Protein AF-A0A2V4MXF0-F1 (afdb_monomer)

Structure (mmCIF, N/CA/C/O backbone):
data_AF-A0A2V4MXF0-F1
#
_entry.id   AF-A0A2V4MXF0-F1
#
loop_
_atom_site.group_PDB
_atom_site.id
_atom_site.type_symbol
_atom_site.label_atom_id
_atom_site.label_alt_id
_atom_site.label_comp_id
_atom_site.label_asym_id
_atom_site.label_entity_id
_atom_site.label_seq_id
_atom_site.pdbx_PDB_ins_code
_atom_site.Cartn_x
_atom_site.Cartn_y
_atom_site.Cartn_z
_atom_site.occupancy
_atom_site.B_iso_or_equiv
_atom_site.auth_seq_id
_atom_site.auth_comp_id
_atom_site.auth_asym_id
_atom_site.auth_atom_id
_atom_site.pdbx_PDB_model_num
ATOM 1 N N . MET A 1 1 ? -7.467 -9.564 -25.915 1.00 43.72 1 MET A N 1
ATOM 2 C CA . MET A 1 1 ? -6.289 -8.895 -26.503 1.00 43.72 1 MET A CA 1
ATOM 3 C C . MET A 1 1 ? -5.799 -9.750 -27.649 1.00 43.72 1 MET A C 1
ATOM 5 O O . MET A 1 1 ? -5.489 -10.910 -27.424 1.00 43.72 1 MET A O 1
ATOM 9 N N . THR A 1 2 ? -5.790 -9.218 -28.864 1.00 51.91 2 THR A N 1
ATOM 10 C CA . THR A 1 2 ? -5.068 -9.824 -29.987 1.00 51.91 2 THR A CA 1
ATOM 11 C C . THR A 1 2 ? -3.608 -9.403 -29.877 1.00 51.91 2 THR A C 1
ATOM 13 O O . THR A 1 2 ? -3.322 -8.208 -29.882 1.00 51.91 2 THR A O 1
ATOM 16 N N . VAL A 1 3 ? -2.704 -10.367 -29.711 1.00 63.72 3 VAL A N 1
ATOM 17 C CA . VAL A 1 3 ? -1.260 -10.118 -29.769 1.00 63.72 3 VAL A CA 1
ATOM 18 C C . VAL A 1 3 ? -0.881 -10.053 -31.243 1.00 63.72 3 VAL A C 1
ATOM 20 O O . VAL A 1 3 ? -1.087 -11.022 -31.971 1.00 63.72 3 VAL A O 1
ATOM 23 N N . THR A 1 4 ? -0.383 -8.904 -31.692 1.00 78.50 4 THR A N 1
ATOM 24 C CA . THR A 1 4 ? 0.167 -8.754 -33.042 1.00 78.50 4 THR A CA 1
ATOM 25 C C . THR A 1 4 ? 1.666 -9.005 -32.963 1.00 78.50 4 THR A C 1
ATOM 27 O O . THR A 1 4 ? 2.383 -8.224 -32.344 1.00 78.50 4 THR A O 1
ATOM 30 N N . GLU A 1 5 ? 2.137 -10.090 -33.573 1.00 72.19 5 GLU A N 1
ATOM 31 C CA . GLU A 1 5 ? 3.570 -10.326 -33.755 1.00 72.19 5 GLU A CA 1
ATOM 32 C C . GLU A 1 5 ? 4.075 -9.548 -34.971 1.00 72.19 5 GLU A C 1
ATOM 34 O O . GLU A 1 5 ? 3.528 -9.658 -36.071 1.00 72.19 5 GLU A O 1
ATOM 39 N N . ILE A 1 6 ? 5.126 -8.755 -34.766 1.00 80.12 6 ILE A N 1
ATOM 40 C CA . ILE A 1 6 ? 5.831 -8.028 -35.820 1.00 80.12 6 ILE A CA 1
ATOM 41 C C . ILE A 1 6 ? 7.231 -8.633 -35.917 1.00 80.12 6 ILE A C 1
ATOM 43 O O . ILE A 1 6 ? 7.986 -8.640 -34.948 1.00 80.12 6 ILE A O 1
ATOM 47 N N . TRP A 1 7 ? 7.568 -9.165 -37.090 1.00 81.00 7 TRP A N 1
ATOM 48 C CA . TRP A 1 7 ? 8.873 -9.766 -37.355 1.00 81.00 7 TRP A CA 1
ATOM 49 C C . TRP A 1 7 ? 9.810 -8.715 -37.947 1.00 81.00 7 TRP A C 1
ATOM 51 O O . TRP A 1 7 ? 9.503 -8.114 -38.978 1.00 81.00 7 TRP A O 1
ATOM 61 N N . HIS A 1 8 ? 10.962 -8.507 -37.314 1.00 81.50 8 HIS A N 1
ATOM 62 C CA . HIS A 1 8 ? 11.993 -7.590 -37.790 1.00 81.50 8 HIS A CA 1
ATOM 63 C C . HIS A 1 8 ? 13.185 -8.364 -38.358 1.00 81.50 8 HIS A C 1
ATOM 65 O O . HIS A 1 8 ? 13.561 -9.412 -37.844 1.00 81.50 8 HIS A O 1
ATOM 71 N N . THR A 1 9 ? 13.805 -7.835 -39.411 1.00 83.06 9 THR A N 1
ATOM 72 C CA . THR A 1 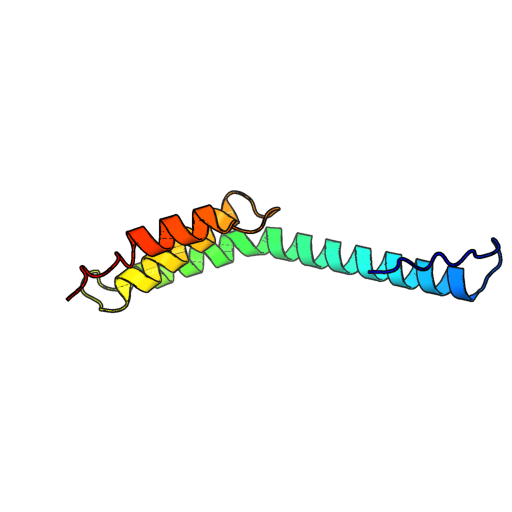9 ? 15.117 -8.304 -39.880 1.00 83.06 9 THR A CA 1
ATOM 73 C C . THR A 1 9 ? 16.223 -7.770 -38.965 1.00 83.06 9 THR A C 1
ATOM 75 O O . THR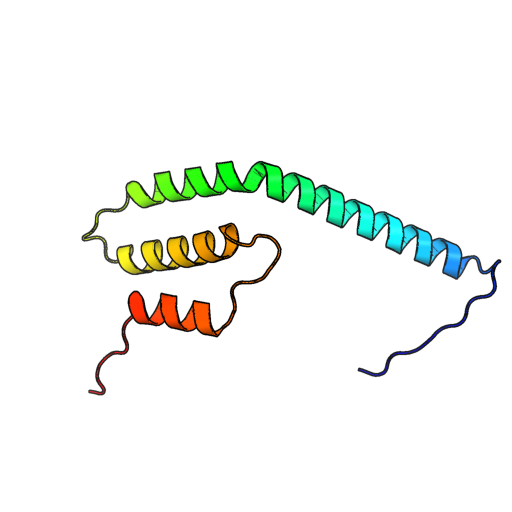 A 1 9 ? 16.077 -6.674 -38.424 1.00 83.06 9 THR A O 1
ATOM 78 N N . ASP A 1 10 ? 17.361 -8.466 -38.858 1.00 77.12 10 ASP A N 1
ATOM 79 C CA . ASP A 1 10 ? 18.473 -8.101 -37.950 1.00 77.12 10 ASP A CA 1
ATOM 80 C C . ASP A 1 10 ? 18.995 -6.661 -38.116 1.00 77.12 10 ASP A C 1
ATOM 82 O O . ASP A 1 10 ? 19.527 -6.069 -37.180 1.00 77.12 10 ASP A O 1
ATOM 86 N N . THR A 1 11 ? 18.829 -6.072 -39.301 1.00 83.94 11 THR A N 1
ATOM 87 C CA . THR A 1 11 ? 19.264 -4.706 -39.633 1.00 83.94 11 THR A CA 1
ATOM 88 C C . THR A 1 11 ? 18.139 -3.670 -39.601 1.00 83.94 11 THR A C 1
ATOM 90 O O . THR A 1 11 ? 18.347 -2.536 -40.027 1.00 83.94 11 THR A O 1
ATOM 93 N N . CYS A 1 12 ? 16.938 -4.029 -39.130 1.00 88.00 12 CYS A N 1
ATOM 94 C CA . CYS A 1 12 ? 15.797 -3.119 -39.084 1.00 88.00 12 CYS A CA 1
ATOM 95 C C . CYS A 1 12 ? 16.094 -1.938 -38.133 1.00 88.00 12 CYS A C 1
ATOM 97 O O . CYS A 1 12 ? 16.247 -2.145 -36.922 1.00 88.00 12 CYS A O 1
ATOM 99 N N . PRO A 1 13 ? 16.140 -0.687 -38.634 1.00 89.56 13 PRO A N 1
ATOM 100 C CA . PRO A 1 13 ? 16.415 0.471 -37.785 1.00 89.56 13 PRO A CA 1
ATOM 101 C C . PRO A 1 13 ? 15.328 0.682 -36.728 1.00 89.56 13 PRO A C 1
ATOM 103 O O . PRO A 1 13 ? 15.637 0.999 -35.583 1.00 89.56 13 PRO A O 1
ATOM 106 N N . THR A 1 14 ? 14.064 0.438 -37.088 1.00 89.12 14 THR A N 1
ATOM 107 C CA . THR A 1 14 ? 12.922 0.545 -36.172 1.00 89.12 14 THR A CA 1
ATOM 108 C C . THR A 1 14 ? 13.049 -0.424 -35.001 1.00 89.12 14 THR A C 1
ATOM 110 O O . THR A 1 14 ? 12.943 0.007 -33.859 1.00 89.12 14 THR A O 1
ATOM 113 N N . TYR A 1 15 ? 13.390 -1.690 -35.259 1.00 87.75 15 TYR A N 1
ATOM 114 C CA . TYR A 1 15 ? 13.619 -2.680 -34.199 1.00 87.75 15 TYR A CA 1
ATOM 115 C C . TYR A 1 15 ? 14.751 -2.277 -33.258 1.00 87.75 15 TYR A C 1
ATOM 117 O O . TYR A 1 15 ? 14.663 -2.432 -32.043 1.00 87.75 15 TYR A O 1
ATOM 125 N N . THR A 1 16 ? 15.827 -1.729 -33.825 1.00 89.38 16 THR A N 1
ATOM 126 C CA . THR A 1 16 ? 16.966 -1.257 -33.035 1.00 89.38 16 THR A CA 1
ATOM 127 C C . THR A 1 16 ? 16.539 -0.132 -32.092 1.00 89.38 16 THR A C 1
ATOM 129 O O . THR A 1 16 ? 16.902 -0.154 -30.919 1.00 89.38 16 THR A O 1
ATOM 132 N N . ILE A 1 17 ? 15.733 0.818 -32.578 1.00 90.94 17 ILE A N 1
ATOM 133 C CA . ILE A 1 17 ? 15.176 1.907 -31.763 1.00 90.94 17 ILE A CA 1
ATOM 134 C C . ILE A 1 17 ? 14.24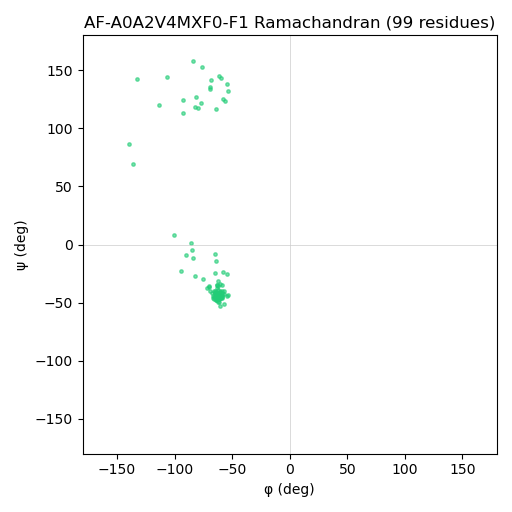0 1.355 -30.682 1.00 90.94 17 ILE A C 1
ATOM 136 O O . ILE A 1 17 ? 14.379 1.718 -29.518 1.00 90.94 17 ILE A O 1
ATOM 140 N N . GLU A 1 18 ? 13.318 0.462 -31.038 1.00 89.75 18 GLU A N 1
ATOM 141 C CA . GLU A 1 18 ? 12.372 -0.145 -30.095 1.00 89.75 18 GLU A CA 1
ATOM 142 C C . GLU A 1 18 ? 13.088 -0.904 -28.976 1.00 89.75 18 GLU A C 1
ATOM 144 O O . GLU A 1 18 ? 12.762 -0.717 -27.803 1.00 89.75 18 GLU A O 1
ATOM 149 N N . ARG A 1 19 ? 14.118 -1.690 -29.311 1.00 88.31 19 ARG A N 1
ATOM 150 C CA . ARG A 1 19 ? 14.940 -2.392 -28.323 1.00 88.31 19 ARG A CA 1
ATOM 151 C C . ARG A 1 19 ? 15.651 -1.419 -27.382 1.00 88.31 19 ARG A C 1
ATOM 153 O O . ARG A 1 19 ? 15.599 -1.618 -26.174 1.00 88.31 19 ARG A O 1
ATOM 160 N N . ILE A 1 20 ? 16.254 -0.350 -27.909 1.00 92.50 20 ILE A N 1
ATOM 161 C CA . ILE A 1 20 ? 16.904 0.685 -27.085 1.00 92.50 20 ILE A CA 1
ATOM 162 C C . ILE A 1 20 ? 15.897 1.317 -26.116 1.00 92.50 20 ILE A C 1
ATOM 164 O O . ILE A 1 20 ? 16.202 1.498 -24.939 1.00 92.50 20 ILE A O 1
ATOM 168 N N . LEU A 1 21 ? 14.695 1.651 -26.592 1.00 94.38 21 LEU A N 1
ATOM 169 C CA . LEU A 1 21 ? 13.652 2.246 -25.755 1.00 94.38 21 LEU A CA 1
ATOM 170 C C . LEU A 1 21 ? 13.164 1.274 -24.675 1.00 94.38 21 LEU A C 1
ATOM 172 O O . LEU A 1 21 ? 12.960 1.692 -23.534 1.00 94.38 21 LEU A O 1
ATOM 176 N N . LEU A 1 22 ? 13.009 -0.008 -25.012 1.00 91.81 22 LEU A N 1
ATOM 177 C CA . LEU A 1 22 ? 12.644 -1.056 -24.063 1.00 91.81 22 LEU A CA 1
ATOM 178 C C . LEU A 1 22 ? 13.712 -1.220 -22.976 1.00 91.81 22 LEU A C 1
ATOM 180 O O . LEU A 1 22 ? 13.381 -1.203 -21.793 1.00 91.81 22 LEU A O 1
ATOM 184 N N . GLU A 1 23 ? 14.982 -1.339 -23.363 1.00 95.19 23 GLU A N 1
ATOM 185 C CA . GLU A 1 23 ? 16.114 -1.493 -22.442 1.00 95.19 23 GLU A CA 1
ATOM 186 C C . GLU A 1 23 ? 16.264 -0.270 -21.530 1.00 95.19 23 GLU A C 1
ATOM 188 O O . GLU A 1 23 ? 16.380 -0.413 -20.312 1.00 95.19 23 GLU A O 1
ATOM 193 N N . ALA A 1 24 ? 16.183 0.940 -22.090 1.00 95.69 24 ALA A N 1
ATOM 194 C CA . ALA A 1 24 ? 16.215 2.176 -21.313 1.00 95.69 24 ALA A CA 1
ATOM 195 C C . ALA A 1 24 ? 15.022 2.278 -20.347 1.00 95.69 24 ALA A C 1
ATOM 197 O O . ALA A 1 24 ? 15.173 2.722 -19.207 1.00 95.69 24 ALA A O 1
ATOM 198 N N . GLY A 1 25 ? 13.836 1.847 -20.785 1.00 92.81 25 GLY A N 1
ATOM 199 C CA . GLY A 1 25 ? 12.645 1.766 -19.946 1.00 92.81 25 GLY A CA 1
ATOM 200 C C . GLY A 1 25 ? 12.821 0.784 -18.787 1.00 92.81 25 GLY A C 1
ATOM 201 O O . GLY A 1 25 ? 12.552 1.142 -17.641 1.00 92.81 25 GLY A O 1
ATOM 202 N N . ALA A 1 26 ? 13.321 -0.420 -19.068 1.00 93.12 26 ALA A N 1
ATOM 203 C CA . ALA A 1 26 ? 13.585 -1.447 -18.066 1.00 93.12 26 ALA A CA 1
ATOM 204 C C . ALA A 1 26 ? 14.618 -0.978 -17.031 1.00 93.12 26 ALA A C 1
ATOM 206 O O . ALA A 1 26 ? 14.352 -1.057 -15.833 1.00 93.12 26 ALA A O 1
ATOM 207 N N . ALA A 1 27 ? 15.735 -0.395 -17.480 1.00 94.00 27 ALA A N 1
ATOM 208 C CA . ALA A 1 27 ? 16.764 0.155 -16.598 1.00 94.00 27 ALA A CA 1
ATOM 209 C C . ALA A 1 27 ? 16.207 1.254 -15.681 1.00 94.00 27 ALA A C 1
ATOM 211 O O . ALA A 1 27 ? 16.512 1.299 -14.491 1.00 94.00 27 ALA A O 1
ATOM 212 N N . LYS A 1 28 ? 15.333 2.117 -16.211 1.00 94.12 28 LYS A N 1
ATOM 213 C CA . LYS A 1 28 ? 14.669 3.155 -15.416 1.00 94.12 28 LYS A CA 1
ATOM 214 C C . LYS A 1 28 ? 13.734 2.563 -14.358 1.00 94.12 28 LYS A C 1
ATOM 216 O O . LYS A 1 28 ? 13.707 3.060 -13.234 1.00 94.12 28 LYS A O 1
ATOM 221 N N . VAL A 1 29 ? 12.961 1.530 -14.699 1.00 92.25 29 VAL A N 1
ATOM 222 C CA . VAL A 1 29 ? 12.081 0.838 -13.740 1.00 92.25 29 VAL A CA 1
ATOM 223 C C . VAL A 1 29 ? 12.903 0.164 -12.643 1.00 92.25 29 VAL A C 1
ATOM 225 O O . VAL A 1 29 ? 12.545 0.265 -11.472 1.00 92.25 29 VAL A O 1
ATOM 228 N N . GLU A 1 30 ? 14.022 -0.468 -12.994 1.00 92.06 30 GLU A N 1
ATOM 229 C CA . GLU A 1 30 ? 14.934 -1.088 -12.031 1.00 92.06 30 GLU A CA 1
ATOM 230 C C . GLU A 1 30 ? 15.561 -0.052 -11.091 1.00 92.06 30 GLU A C 1
ATOM 232 O O . GLU A 1 30 ? 15.508 -0.218 -9.873 1.00 92.06 30 GLU A O 1
ATOM 237 N N . GLU A 1 31 ? 16.073 1.057 -11.629 1.00 93.88 31 GLU A N 1
ATOM 238 C CA . GLU A 1 31 ? 16.631 2.160 -10.842 1.00 93.88 31 GLU A CA 1
ATOM 239 C C . GLU A 1 31 ? 15.594 2.742 -9.868 1.00 93.88 31 GLU A C 1
ATOM 241 O O . GLU A 1 31 ? 15.881 2.956 -8.687 1.00 93.88 31 GLU A O 1
ATOM 246 N N . GLN A 1 32 ? 14.371 2.989 -10.345 1.00 92.19 32 GLN A N 1
ATOM 247 C CA . GLN A 1 32 ? 13.272 3.473 -9.508 1.00 92.19 32 GLN A CA 1
ATOM 248 C C . GLN A 1 32 ? 12.890 2.454 -8.433 1.00 92.19 32 GLN A C 1
ATOM 250 O O . GLN A 1 32 ? 12.709 2.832 -7.275 1.00 92.19 32 GLN A O 1
ATOM 255 N N . GLY A 1 33 ? 12.804 1.174 -8.799 1.00 90.69 33 GLY A N 1
ATOM 256 C CA . GLY A 1 33 ? 12.512 0.083 -7.878 1.00 90.69 33 GLY A CA 1
ATOM 257 C C . GLY A 1 33 ? 13.578 -0.063 -6.793 1.00 90.69 33 GLY A C 1
ATOM 258 O O . GLY A 1 33 ? 13.231 -0.208 -5.624 1.00 90.69 33 GLY A O 1
ATOM 259 N N . GLY A 1 34 ? 14.860 0.039 -7.151 1.00 91.50 34 GLY A N 1
ATOM 260 C CA . GLY 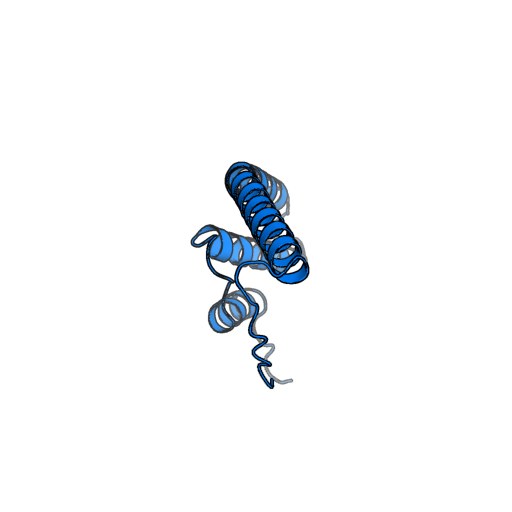A 1 34 ? 15.977 0.027 -6.203 1.00 91.50 34 GLY A CA 1
ATOM 261 C C . GLY A 1 34 ? 15.892 1.183 -5.210 1.00 91.50 34 GLY A C 1
ATOM 262 O O . GLY A 1 34 ? 15.825 0.959 -4.004 1.00 91.50 34 GLY A O 1
ATOM 263 N N . ARG A 1 35 ? 15.751 2.419 -5.711 1.00 92.06 35 ARG A N 1
ATOM 264 C CA . ARG A 1 35 ? 15.580 3.609 -4.856 1.00 92.06 35 ARG A CA 1
ATOM 265 C C . ARG A 1 35 ? 14.378 3.497 -3.921 1.00 92.06 35 ARG A C 1
ATOM 267 O O . ARG A 1 35 ? 14.455 3.923 -2.771 1.00 92.06 35 ARG A O 1
ATOM 274 N N . ALA A 1 36 ? 13.261 2.957 -4.409 1.00 91.56 36 ALA A N 1
ATOM 275 C CA . ALA A 1 36 ? 12.065 2.767 -3.601 1.00 91.56 36 ALA A CA 1
ATOM 276 C C . ALA A 1 36 ? 12.299 1.745 -2.482 1.00 91.56 36 ALA A C 1
ATOM 278 O O . ALA A 1 36 ? 11.946 2.026 -1.341 1.00 91.56 36 ALA A O 1
ATOM 279 N N . LYS A 1 37 ? 12.940 0.607 -2.778 1.00 89.62 37 LYS A N 1
ATOM 280 C CA . LYS A 1 37 ? 13.285 -0.415 -1.775 1.00 89.62 37 LYS A CA 1
ATOM 281 C C . LYS A 1 37 ? 14.202 0.135 -0.684 1.00 89.62 37 LYS A C 1
ATOM 283 O O . LYS A 1 37 ? 13.968 -0.149 0.486 1.00 89.62 37 LYS A O 1
ATOM 288 N N . ASP A 1 38 ? 15.170 0.970 -1.051 1.00 92.38 38 ASP A N 1
ATOM 289 C CA . ASP A 1 38 ? 16.080 1.598 -0.088 1.00 92.38 38 ASP A CA 1
ATOM 290 C C . ASP A 1 38 ? 15.366 2.641 0.790 1.00 92.38 38 ASP A C 1
ATOM 292 O O . ASP A 1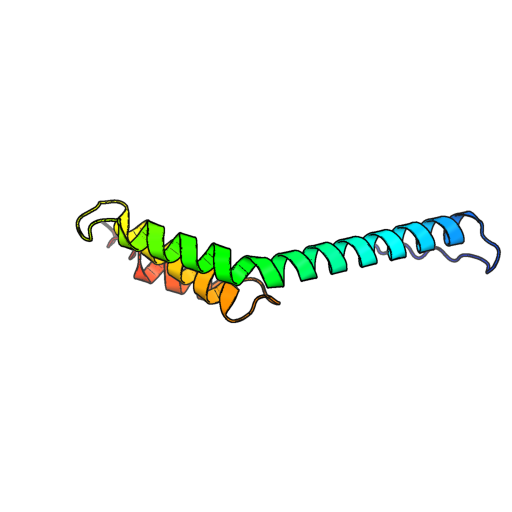 38 ? 15.610 2.735 1.994 1.00 92.38 38 ASP A O 1
ATOM 296 N N . ALA A 1 39 ? 14.463 3.437 0.207 1.00 94.25 39 ALA A N 1
ATOM 297 C CA . ALA A 1 39 ? 13.778 4.523 0.910 1.00 94.25 39 ALA A CA 1
ATOM 298 C C . ALA A 1 39 ? 12.562 4.064 1.735 1.00 94.25 39 ALA A C 1
ATOM 300 O O . ALA A 1 39 ? 12.194 4.727 2.714 1.00 94.25 39 ALA A O 1
ATOM 301 N N . PHE A 1 40 ? 11.918 2.965 1.336 1.00 92.88 40 PHE A N 1
ATOM 302 C CA . PHE A 1 40 ? 10.644 2.517 1.895 1.00 92.88 40 PHE A CA 1
ATOM 303 C C . PHE A 1 40 ? 10.698 2.239 3.405 1.00 92.88 40 PHE A C 1
ATOM 305 O O . PHE A 1 40 ? 9.835 2.777 4.096 1.00 92.88 40 PHE A O 1
ATOM 312 N N . PRO A 1 41 ? 11.701 1.537 3.975 1.00 92.38 41 PRO A N 1
ATOM 313 C CA . PRO A 1 41 ? 11.750 1.287 5.419 1.00 92.38 41 PRO A CA 1
ATOM 314 C C . PRO A 1 41 ? 11.720 2.570 6.259 1.00 92.38 41 PRO A C 1
ATOM 316 O O . PRO A 1 41 ? 10.976 2.671 7.233 1.00 92.38 41 PRO A O 1
ATOM 319 N N . ALA A 1 42 ? 12.470 3.597 5.848 1.00 95.56 42 ALA A N 1
ATOM 320 C CA . ALA A 1 42 ? 12.484 4.880 6.544 1.00 95.56 42 ALA A CA 1
ATOM 321 C C . ALA A 1 42 ? 11.159 5.646 6.383 1.00 95.56 42 ALA A C 1
ATOM 323 O O . ALA A 1 42 ? 10.727 6.339 7.302 1.00 95.56 42 ALA A O 1
ATOM 324 N N . ALA A 1 43 ? 10.509 5.550 5.219 1.00 95.44 43 ALA A N 1
ATOM 325 C CA . ALA A 1 43 ? 9.185 6.134 5.009 1.00 95.44 43 ALA A CA 1
ATOM 326 C C . ALA A 1 43 ? 8.107 5.429 5.846 1.00 95.44 43 ALA A C 1
ATOM 328 O O . ALA A 1 43 ? 7.281 6.102 6.459 1.00 95.44 43 ALA A O 1
ATOM 329 N N . HIS A 1 44 ? 8.167 4.100 5.917 1.00 94.19 44 HIS A N 1
ATOM 330 C CA . HIS A 1 44 ? 7.277 3.270 6.716 1.00 94.19 44 HIS A CA 1
ATOM 331 C C . HIS A 1 44 ? 7.393 3.594 8.210 1.00 94.19 44 HIS A C 1
ATOM 333 O O . HIS A 1 44 ? 6.388 3.812 8.882 1.00 94.19 44 HIS A O 1
ATOM 339 N N . GLN A 1 45 ? 8.619 3.753 8.710 1.00 95.06 45 GLN A N 1
ATOM 340 C CA . GLN A 1 45 ? 8.860 4.153 10.094 1.00 95.06 45 GLN A CA 1
ATOM 341 C C . GLN A 1 45 ? 8.250 5.527 10.423 1.00 95.06 45 GLN A C 1
ATOM 343 O O . GLN A 1 45 ? 7.557 5.668 11.429 1.00 95.06 45 GLN A O 1
ATOM 348 N N . ARG A 1 46 ? 8.432 6.532 9.551 1.00 97.00 46 ARG A N 1
ATOM 349 C CA . ARG A 1 46 ? 7.825 7.865 9.742 1.00 97.00 46 ARG A CA 1
ATOM 350 C C . ARG A 1 46 ? 6.297 7.814 9.775 1.00 97.00 46 ARG A C 1
ATOM 352 O O . ARG A 1 46 ? 5.678 8.596 10.492 1.00 97.00 46 ARG A O 1
ATOM 359 N N . LEU A 1 47 ? 5.688 6.914 9.001 1.00 95.88 47 LEU A N 1
ATOM 360 C CA . LEU A 1 47 ? 4.244 6.695 9.042 1.00 95.88 47 LEU A CA 1
ATOM 361 C C . LEU A 1 47 ? 3.806 6.123 10.394 1.00 95.88 47 LEU A C 1
ATOM 363 O O . LEU A 1 47 ? 2.858 6.641 10.979 1.00 95.88 47 LEU A O 1
ATOM 367 N N . HIS A 1 48 ? 4.496 5.100 10.903 1.00 95.06 48 HIS A N 1
ATOM 368 C CA . HIS A 1 48 ? 4.205 4.535 12.223 1.00 95.06 48 HIS A CA 1
ATOM 369 C C . HIS A 1 48 ? 4.330 5.577 13.337 1.00 95.06 48 HIS A C 1
ATOM 371 O O . HIS A 1 48 ? 3.455 5.669 14.195 1.00 95.06 48 HIS A O 1
ATOM 377 N N . GLU A 1 49 ? 5.382 6.394 13.302 1.00 96.38 49 GLU A N 1
ATOM 378 C CA . GLU A 1 49 ? 5.588 7.483 14.260 1.00 96.38 49 GLU A CA 1
ATOM 379 C C . GLU A 1 49 ? 4.456 8.512 14.203 1.00 96.38 49 GLU A C 1
ATOM 381 O O . GLU A 1 49 ? 3.938 8.911 15.244 1.00 96.38 49 GLU A O 1
ATOM 386 N N . ALA A 1 50 ? 4.021 8.903 13.001 1.00 95.50 50 ALA A N 1
ATOM 387 C CA . ALA A 1 50 ? 2.889 9.808 12.835 1.00 95.50 50 ALA A CA 1
ATOM 388 C C . ALA A 1 50 ? 1.584 9.187 13.358 1.00 95.50 50 ALA A C 1
ATOM 390 O O . ALA A 1 50 ? 0.838 9.841 14.088 1.00 95.50 50 ALA A O 1
ATOM 391 N N . ALA A 1 51 ? 1.326 7.918 13.043 1.00 94.75 51 ALA A N 1
ATOM 392 C CA . ALA A 1 51 ? 0.143 7.201 13.503 1.00 94.75 51 ALA A CA 1
ATOM 393 C C . ALA A 1 51 ? 0.102 7.048 15.032 1.00 94.75 51 ALA A C 1
ATOM 395 O O . ALA A 1 51 ? -0.967 7.171 15.623 1.00 94.75 51 ALA A O 1
ATOM 396 N N . ALA A 1 52 ? 1.253 6.872 15.689 1.00 93.50 52 ALA A N 1
ATOM 397 C CA . ALA A 1 52 ? 1.351 6.776 17.147 1.00 93.50 52 ALA A CA 1
ATOM 398 C C . ALA A 1 52 ? 0.933 8.063 17.887 1.00 93.50 52 ALA A C 1
ATOM 400 O O . ALA A 1 52 ? 0.703 8.029 19.094 1.00 93.50 52 ALA A O 1
ATOM 401 N N . THR A 1 53 ? 0.819 9.197 17.184 1.00 94.69 53 THR A N 1
ATOM 402 C CA . THR A 1 53 ? 0.313 10.457 17.757 1.00 94.69 53 THR A CA 1
ATOM 403 C C . THR A 1 53 ? -1.214 10.556 17.769 1.00 94.69 53 THR A C 1
ATOM 405 O O . THR A 1 53 ? -1.757 11.454 18.413 1.00 94.69 53 THR A O 1
ATOM 408 N N . ILE A 1 54 ? -1.914 9.654 17.071 1.00 92.88 54 ILE A N 1
ATOM 409 C CA . ILE A 1 54 ? -3.377 9.614 17.011 1.00 92.88 54 ILE A CA 1
ATOM 410 C C . ILE A 1 54 ? -3.899 9.007 18.327 1.00 92.88 54 ILE A C 1
ATOM 412 O O . ILE A 1 54 ?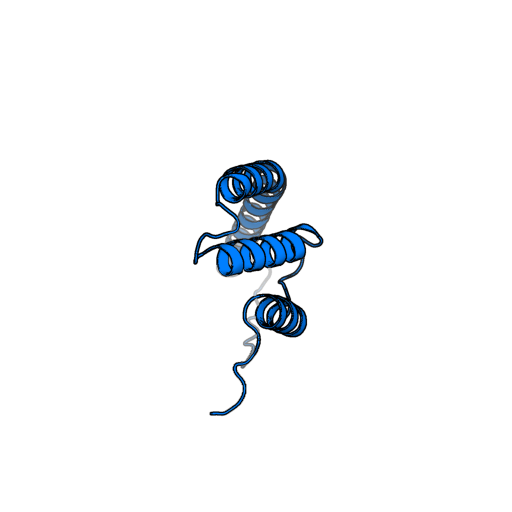 -3.559 7.866 18.645 1.00 92.88 54 ILE A O 1
ATOM 416 N N . PRO A 1 55 ? -4.742 9.720 19.095 1.00 92.38 55 PRO A N 1
ATOM 417 C CA . PRO A 1 55 ? -5.383 9.157 20.280 1.00 92.38 55 PRO A CA 1
ATOM 418 C C . PRO A 1 55 ? -6.280 7.960 19.937 1.00 92.38 55 PRO A C 1
ATOM 420 O O . PRO A 1 55 ? -6.942 7.954 18.901 1.00 92.38 55 PRO A O 1
ATOM 423 N N . ALA A 1 56 ? -6.350 6.966 20.823 1.00 8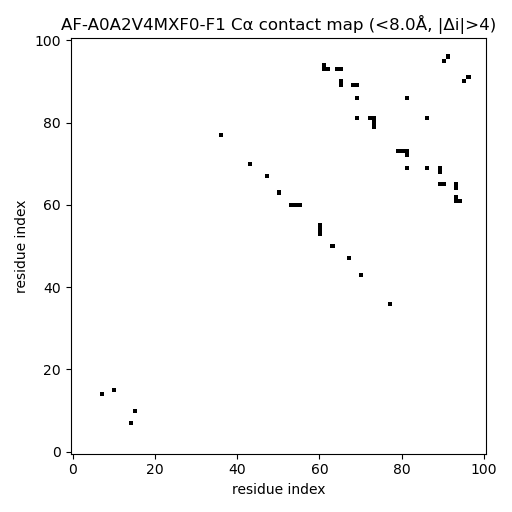5.75 56 ALA A N 1
ATOM 424 C CA . ALA A 1 56 ? -7.160 5.763 20.600 1.00 85.75 56 ALA A CA 1
ATOM 425 C C . ALA A 1 56 ? -8.675 6.042 20.534 1.00 85.75 56 ALA A C 1
ATOM 427 O O . ALA A 1 56 ? -9.417 5.281 19.921 1.00 85.75 56 ALA A O 1
ATOM 428 N N . ASP A 1 57 ? -9.135 7.131 21.149 1.00 91.69 57 ASP A N 1
ATOM 429 C CA . ASP A 1 57 ? -10.518 7.613 21.117 1.00 91.69 57 ASP A CA 1
ATOM 430 C C . ASP A 1 57 ? -10.822 8.508 19.902 1.00 91.69 57 ASP A C 1
ATOM 432 O O . ASP A 1 57 ? -11.943 8.995 19.741 1.00 91.69 57 ASP A O 1
ATOM 436 N N . ASN A 1 58 ? -9.845 8.725 19.017 1.00 94.69 58 ASN A N 1
ATOM 437 C CA . ASN A 1 58 ? -10.054 9.480 17.795 1.00 94.69 58 ASN A CA 1
ATOM 438 C C . ASN A 1 58 ? -10.953 8.699 16.822 1.00 94.69 58 ASN A C 1
ATOM 440 O O . ASN A 1 58 ? -10.703 7.533 16.527 1.00 94.69 58 ASN A O 1
ATOM 444 N N . ALA A 1 59 ? -11.953 9.365 16.241 1.00 92.62 59 ALA A N 1
ATOM 445 C CA . ALA A 1 59 ? -12.858 8.754 15.264 1.00 92.62 59 ALA A CA 1
ATOM 446 C C . ALA A 1 59 ? -12.139 8.180 14.021 1.00 92.62 59 ALA A C 1
ATOM 448 O O . ALA A 1 59 ? -12.664 7.283 13.367 1.00 92.62 59 ALA A O 1
ATOM 449 N N . ALA A 1 60 ? -10.942 8.676 13.692 1.00 92.75 60 ALA A N 1
ATOM 450 C CA . ALA A 1 60 ? -10.121 8.174 12.594 1.00 92.75 60 ALA A CA 1
ATOM 451 C C . ALA A 1 60 ? -9.237 6.973 12.977 1.00 92.75 60 ALA A C 1
ATOM 453 O O . ALA A 1 60 ? -8.584 6.414 12.097 1.00 92.75 60 ALA A O 1
ATOM 454 N N . ALA A 1 61 ? -9.198 6.556 14.248 1.00 92.62 61 ALA A N 1
ATOM 455 C CA . ALA A 1 61 ? -8.335 5.464 14.699 1.00 92.62 61 ALA A CA 1
ATOM 456 C C . ALA A 1 61 ? -8.531 4.157 13.897 1.00 92.62 61 ALA A C 1
ATOM 458 O O . ALA A 1 61 ? -7.522 3.610 13.454 1.00 92.62 61 ALA A O 1
ATOM 459 N N . PRO A 1 62 ? -9.763 3.694 13.582 1.00 93.44 62 PRO A N 1
ATOM 460 C CA . PRO A 1 62 ? -9.947 2.485 12.768 1.00 93.44 62 PRO A CA 1
ATOM 461 C C . PRO A 1 62 ? -9.370 2.612 11.351 1.00 93.44 62 PRO A C 1
ATOM 463 O O . PRO A 1 62 ? -8.795 1.668 10.816 1.00 93.44 62 PRO A O 1
ATOM 466 N N . PHE A 1 63 ? -9.463 3.803 10.752 1.00 94.75 63 PHE A N 1
ATOM 467 C CA . PHE A 1 63 ? -8.873 4.080 9.442 1.00 94.75 63 PHE A CA 1
ATOM 468 C C . PHE A 1 63 ? -7.346 4.048 9.482 1.00 94.75 63 PHE A C 1
ATOM 470 O O . PHE A 1 63 ? -6.720 3.453 8.607 1.00 94.75 63 PHE A O 1
ATOM 477 N N . VAL A 1 64 ? -6.746 4.667 10.501 1.00 95.38 64 VAL A N 1
ATOM 478 C CA . VAL A 1 64 ? -5.290 4.669 10.680 1.00 95.38 64 VAL A CA 1
ATOM 479 C C . VAL A 1 64 ? -4.777 3.244 10.889 1.00 95.38 64 VAL A C 1
ATOM 481 O O . VAL A 1 64 ? -3.811 2.854 10.237 1.00 95.38 64 VAL A O 1
ATOM 484 N N . THR A 1 65 ? -5.450 2.446 11.722 1.00 95.31 65 THR A N 1
ATOM 485 C CA . THR A 1 65 ? -5.095 1.038 11.948 1.00 95.31 65 THR A CA 1
ATOM 486 C C . THR A 1 65 ? -5.187 0.216 10.663 1.00 95.31 65 THR A C 1
ATOM 488 O O . THR A 1 65 ? -4.212 -0.439 10.298 1.00 95.31 65 THR A O 1
ATOM 491 N N . ALA A 1 66 ? -6.292 0.311 9.915 1.00 95.81 66 ALA A N 1
ATOM 492 C CA . ALA A 1 66 ? -6.446 -0.401 8.645 1.00 95.81 66 ALA A CA 1
ATOM 493 C C . ALA A 1 66 ? -5.360 -0.022 7.622 1.00 95.81 66 ALA A C 1
ATOM 495 O O . ALA A 1 66 ? -4.815 -0.887 6.935 1.00 95.81 66 ALA A O 1
ATOM 496 N N . LEU A 1 67 ? -5.015 1.267 7.529 1.00 95.44 67 LEU A N 1
ATOM 497 C CA . LEU A 1 67 ? -3.959 1.746 6.638 1.00 95.44 67 LEU A CA 1
ATOM 498 C C . LEU A 1 67 ? -2.585 1.182 7.027 1.00 95.44 67 LEU A C 1
ATOM 500 O O . LEU A 1 67 ? -1.830 0.771 6.145 1.00 95.44 67 LEU A O 1
ATOM 504 N N . LEU A 1 68 ? -2.265 1.142 8.325 1.00 96.06 68 LEU A N 1
ATOM 505 C CA . LEU A 1 68 ? -1.024 0.538 8.813 1.00 96.06 68 LEU A CA 1
ATOM 506 C C . LEU A 1 68 ? -0.966 -0.960 8.503 1.00 96.06 68 LEU A C 1
ATOM 508 O O . LEU A 1 68 ? 0.061 -1.429 8.026 1.00 96.06 68 LEU A O 1
ATOM 512 N N . GLU A 1 69 ? -2.056 -1.701 8.709 1.00 95.94 69 GLU A N 1
ATOM 513 C CA . GLU A 1 69 ? -2.114 -3.132 8.388 1.00 95.94 69 GLU A CA 1
ATOM 514 C C . GLU A 1 69 ? -1.910 -3.396 6.888 1.00 95.94 69 GLU A C 1
ATOM 516 O O . GLU A 1 69 ? -1.166 -4.302 6.516 1.00 95.94 69 GLU A O 1
ATOM 521 N N . LEU A 1 70 ? -2.509 -2.583 6.012 1.00 94.94 70 LEU A N 1
ATOM 522 C CA . LEU A 1 70 ? -2.329 -2.704 4.560 1.00 94.94 70 LEU A CA 1
ATOM 523 C C . LEU A 1 70 ? -0.890 -2.418 4.131 1.00 94.94 70 LEU A C 1
ATOM 525 O O . LEU A 1 70 ? -0.328 -3.131 3.298 1.00 94.94 70 LEU A O 1
ATOM 529 N N . ILE A 1 71 ? -0.290 -1.365 4.684 1.00 93.44 71 ILE A N 1
ATOM 530 C CA . ILE A 1 71 ? 1.083 -0.987 4.353 1.00 93.44 71 ILE A CA 1
ATOM 531 C C . ILE A 1 71 ? 2.066 -2.012 4.916 1.00 93.44 71 ILE A C 1
ATOM 533 O O . ILE A 1 71 ? 3.020 -2.354 4.221 1.00 93.44 71 ILE A O 1
ATOM 537 N N . GLN A 1 72 ? 1.803 -2.568 6.099 1.00 94.69 72 GLN A N 1
ATOM 538 C CA . GLN A 1 72 ? 2.580 -3.673 6.653 1.00 94.69 72 GLN A CA 1
ATOM 539 C C . GLN A 1 72 ? 2.471 -4.927 5.775 1.00 94.69 72 GLN A C 1
ATOM 541 O O . GLN A 1 72 ? 3.494 -5.501 5.419 1.00 94.69 72 GLN A O 1
ATOM 546 N N . ALA A 1 73 ? 1.268 -5.308 5.334 1.00 93.44 73 ALA A N 1
ATOM 547 C CA . ALA A 1 73 ? 1.085 -6.441 4.424 1.00 93.44 73 ALA A CA 1
ATOM 548 C C . ALA A 1 73 ? 1.846 -6.252 3.096 1.00 93.44 73 ALA A C 1
ATOM 550 O O . ALA A 1 73 ? 2.369 -7.209 2.529 1.00 93.44 73 ALA A O 1
ATOM 551 N N . GLN A 1 74 ? 1.941 -5.012 2.607 1.00 90.38 74 GLN A N 1
ATOM 552 C CA . GLN A 1 74 ? 2.749 -4.662 1.438 1.00 90.38 74 GLN A CA 1
ATOM 553 C C . GLN A 1 74 ? 4.259 -4.626 1.740 1.00 90.38 74 GLN A C 1
ATOM 555 O O . GLN A 1 74 ? 5.067 -4.869 0.842 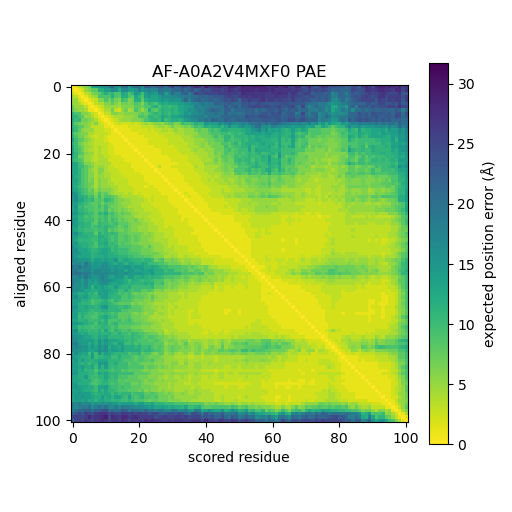1.00 90.38 74 GLN A O 1
ATOM 560 N N . ALA A 1 75 ? 4.647 -4.299 2.974 1.00 89.56 75 ALA A N 1
ATOM 561 C CA . ALA A 1 75 ? 6.031 -4.278 3.437 1.00 89.56 75 ALA A CA 1
ATOM 562 C C . ALA A 1 75 ? 6.607 -5.692 3.594 1.00 89.56 75 ALA A C 1
ATOM 564 O O . ALA A 1 75 ? 7.774 -5.906 3.261 1.00 89.56 75 ALA A O 1
ATOM 565 N N . ASP A 1 76 ? 5.789 -6.642 4.054 1.00 90.38 76 ASP A N 1
ATOM 566 C CA . ASP A 1 76 ? 6.172 -8.047 4.241 1.00 90.38 76 ASP A CA 1
ATOM 567 C C . ASP A 1 76 ? 6.563 -8.717 2.911 1.00 90.38 76 ASP A C 1
ATOM 569 O O . ASP A 1 76 ? 7.456 -9.565 2.878 1.00 90.38 76 ASP A O 1
ATOM 573 N N . ASP A 1 77 ? 5.947 -8.295 1.801 1.00 87.19 77 ASP A N 1
ATOM 574 C CA . ASP A 1 77 ? 6.328 -8.683 0.441 1.00 87.19 77 ASP A CA 1
ATOM 575 C C . ASP A 1 77 ? 6.246 -7.489 -0.524 1.00 87.19 77 ASP A C 1
ATOM 577 O O . ASP A 1 77 ? 5.265 -7.278 -1.240 1.00 87.19 77 ASP A O 1
ATOM 581 N N . THR A 1 78 ? 7.332 -6.716 -0.595 1.00 81.69 78 THR A N 1
ATOM 582 C CA . THR A 1 78 ? 7.451 -5.573 -1.526 1.00 81.69 78 THR A CA 1
ATOM 583 C C . THR A 1 78 ? 7.445 -5.968 -3.010 1.00 81.69 78 THR A C 1
ATOM 585 O O . THR A 1 78 ? 7.395 -5.092 -3.875 1.00 81.69 78 THR A O 1
ATOM 588 N N . GLY A 1 79 ? 7.508 -7.267 -3.332 1.00 80.62 79 GLY A N 1
ATOM 589 C CA . GLY A 1 79 ? 7.440 -7.790 -4.696 1.00 80.62 79 GLY A CA 1
ATOM 590 C C . GLY A 1 79 ? 6.022 -8.111 -5.172 1.00 80.62 79 GLY A C 1
ATOM 591 O O . GLY A 1 79 ? 5.835 -8.381 -6.361 1.00 80.62 79 GLY A O 1
ATOM 592 N N . ARG A 1 80 ? 5.022 -8.078 -4.282 1.00 85.12 80 ARG A N 1
ATOM 593 C CA . ARG A 1 80 ? 3.651 -8.498 -4.583 1.00 85.12 80 ARG A CA 1
ATOM 594 C C . ARG A 1 80 ? 2.629 -7.480 -4.105 1.00 85.12 80 ARG A C 1
ATOM 596 O O . ARG A 1 80 ? 2.753 -6.922 -3.028 1.00 85.12 80 ARG A O 1
ATOM 603 N N . PHE A 1 81 ? 1.570 -7.283 -4.882 1.00 87.56 81 PHE A N 1
ATOM 604 C CA . PHE A 1 81 ? 0.423 -6.501 -4.426 1.00 87.56 81 PHE A CA 1
ATOM 605 C C . PHE A 1 81 ? -0.341 -7.222 -3.312 1.00 87.56 81 PHE A C 1
ATOM 607 O O . PHE A 1 81 ? -0.581 -8.431 -3.401 1.00 87.56 81 PHE A O 1
ATOM 614 N N . VAL A 1 82 ? -0.815 -6.460 -2.324 1.00 91.44 82 VAL A N 1
ATOM 615 C CA . VAL A 1 82 ? -1.798 -6.949 -1.346 1.00 91.44 82 VAL A CA 1
ATOM 616 C C . VAL A 1 82 ? -3.038 -7.462 -2.086 1.00 91.44 82 VAL A C 1
ATOM 618 O O . VAL A 1 82 ? -3.648 -6.752 -2.888 1.00 91.44 82 VAL A O 1
ATOM 621 N N . THR A 1 83 ? -3.398 -8.723 -1.844 1.00 92.88 83 THR A N 1
ATOM 622 C CA . THR A 1 83 ? -4.468 -9.412 -2.583 1.00 92.88 83 THR A CA 1
ATOM 623 C C . THR A 1 83 ? -5.856 -9.111 -2.022 1.00 92.88 83 THR A C 1
ATOM 625 O O . THR A 1 83 ? -5.988 -8.756 -0.853 1.00 92.88 83 THR A O 1
ATOM 628 N N . LEU A 1 84 ? -6.902 -9.288 -2.841 1.00 94.31 84 LEU A N 1
ATOM 629 C CA . LEU A 1 84 ? -8.286 -9.003 -2.441 1.00 94.31 84 LEU A CA 1
ATOM 630 C C . LEU A 1 84 ? -8.717 -9.711 -1.136 1.00 94.31 84 LEU A C 1
ATOM 632 O O . LEU A 1 84 ? -9.301 -9.034 -0.299 1.00 94.31 84 LEU A O 1
ATOM 636 N N . PRO A 1 85 ? -8.401 -11.000 -0.889 1.00 94.81 85 PRO A N 1
ATOM 637 C CA . PRO A 1 85 ? -8.725 -11.634 0.392 1.00 94.81 85 PRO A CA 1
ATOM 638 C C . PRO A 1 85 ? -8.100 -10.929 1.605 1.00 94.81 85 PRO A C 1
ATOM 640 O O . PRO A 1 85 ? -8.787 -10.692 2.592 1.00 94.81 85 PRO A O 1
ATOM 643 N N . THR A 1 86 ? -6.824 -10.538 1.511 1.00 94.75 86 THR A N 1
ATOM 644 C CA . THR A 1 86 ? -6.122 -9.794 2.571 1.00 94.75 86 THR A CA 1
ATOM 645 C C . THR A 1 86 ? -6.748 -8.418 2.793 1.00 94.75 86 THR A C 1
ATOM 647 O O . THR A 1 86 ? -6.932 -8.001 3.932 1.00 94.75 86 THR A O 1
ATOM 650 N N . TRP A 1 87 ? -7.121 -7.731 1.709 1.00 94.00 87 TRP A N 1
ATOM 651 C CA . TRP A 1 87 ? -7.870 -6.476 1.781 1.00 94.00 87 TRP A CA 1
ATOM 652 C C . TRP A 1 87 ? -9.179 -6.643 2.549 1.00 94.00 87 TRP A C 1
ATOM 654 O O . TRP A 1 87 ? -9.440 -5.879 3.471 1.00 94.00 87 TRP A O 1
ATOM 664 N N . THR A 1 88 ? -9.990 -7.637 2.180 1.00 94.75 88 THR A N 1
ATOM 665 C CA . THR A 1 88 ? -11.279 -7.892 2.830 1.00 94.75 88 THR A CA 1
ATOM 666 C C . THR A 1 88 ? -11.099 -8.195 4.313 1.00 94.75 88 THR A C 1
ATOM 668 O O . THR A 1 88 ? -11.782 -7.593 5.130 1.00 94.75 88 THR A O 1
ATOM 671 N N . GLU A 1 89 ? -10.131 -9.037 4.678 1.00 95.75 89 GLU A N 1
ATOM 672 C CA . GLU A 1 89 ? -9.869 -9.378 6.080 1.00 95.75 89 GLU A CA 1
ATOM 673 C C . GLU A 1 89 ? -9.484 -8.153 6.930 1.00 95.75 89 GLU A C 1
ATOM 675 O O . GLU A 1 89 ? -10.019 -7.964 8.025 1.00 95.75 89 GLU A O 1
ATOM 680 N N . ILE A 1 90 ? -8.578 -7.304 6.430 1.00 96.12 90 ILE A N 1
ATOM 681 C CA . ILE A 1 90 ? -8.142 -6.092 7.141 1.00 96.12 90 ILE A CA 1
ATOM 682 C C . ILE A 1 90 ? -9.304 -5.103 7.284 1.00 96.12 90 ILE A C 1
ATOM 684 O O . ILE A 1 90 ? -9.482 -4.499 8.347 1.00 96.12 90 ILE A O 1
ATOM 688 N N . LEU A 1 91 ? -10.103 -4.935 6.226 1.00 94.88 91 LEU A N 1
ATOM 689 C CA . LEU A 1 91 ? -11.250 -4.034 6.247 1.00 94.88 91 LEU A CA 1
ATOM 690 C C . LEU A 1 91 ? -12.335 -4.528 7.204 1.00 94.88 91 LEU A C 1
ATOM 692 O O . LEU A 1 91 ? -12.786 -3.733 8.017 1.00 94.88 91 LEU A O 1
ATOM 696 N N . ASP A 1 92 ? -12.693 -5.811 7.188 1.00 95.25 92 ASP A N 1
ATOM 697 C CA . ASP A 1 92 ? -13.723 -6.361 8.079 1.00 95.25 92 ASP A CA 1
ATOM 698 C C . ASP A 1 92 ? -13.323 -6.257 9.560 1.00 95.25 92 ASP A C 1
ATOM 700 O O . ASP A 1 92 ? -14.165 -5.996 10.420 1.00 95.25 92 ASP A O 1
ATOM 704 N N . ARG A 1 93 ? -12.030 -6.409 9.878 1.00 94.62 93 ARG A N 1
ATOM 705 C CA . ARG A 1 93 ? -11.512 -6.255 11.248 1.00 94.62 93 ARG A CA 1
ATOM 706 C C . ARG A 1 93 ? -11.656 -4.826 11.773 1.00 94.62 93 ARG A C 1
ATOM 708 O O . ARG A 1 93 ? -11.955 -4.635 12.950 1.00 94.62 93 ARG A O 1
ATOM 715 N N . ASN A 1 94 ? -11.409 -3.837 10.917 1.00 94.31 94 ASN A N 1
ATOM 716 C CA . ASN A 1 94 ? -11.380 -2.422 11.298 1.00 94.31 94 ASN A CA 1
ATOM 717 C C . ASN A 1 94 ? -12.725 -1.709 11.064 1.00 94.31 94 ASN A C 1
ATOM 719 O O . ASN A 1 94 ? -13.015 -0.702 11.707 1.00 94.31 94 ASN A O 1
ATOM 723 N N . PHE A 1 95 ? -13.560 -2.242 10.176 1.00 93.00 95 PHE A N 1
ATOM 724 C CA . PHE A 1 95 ? -14.866 -1.721 9.781 1.00 93.00 95 PHE A CA 1
ATOM 725 C C . PHE A 1 95 ? -15.878 -2.871 9.721 1.00 93.00 95 PHE A C 1
ATOM 727 O O . PHE A 1 95 ? -16.314 -3.253 8.632 1.00 93.00 95 PHE A O 1
ATOM 734 N N . PRO A 1 96 ? -16.251 -3.449 10.877 1.00 90.44 96 PRO A N 1
ATOM 735 C CA . PRO A 1 96 ? -17.117 -4.614 10.893 1.00 90.44 96 PRO A CA 1
ATOM 736 C C . PRO A 1 96 ? -18.467 -4.300 10.233 1.00 90.44 96 PRO A C 1
ATOM 738 O O . PRO A 1 96 ? -18.992 -3.184 10.397 1.00 90.44 96 PRO A O 1
ATOM 741 N N . PRO A 1 97 ? -19.042 -5.271 9.498 1.00 86.38 97 PRO A N 1
ATOM 742 C CA . PRO A 1 97 ? -20.354 -5.110 8.898 1.00 86.38 97 PRO A CA 1
ATOM 743 C C . PRO A 1 97 ? -21.351 -4.711 9.981 1.00 86.38 97 PRO A C 1
ATOM 745 O O 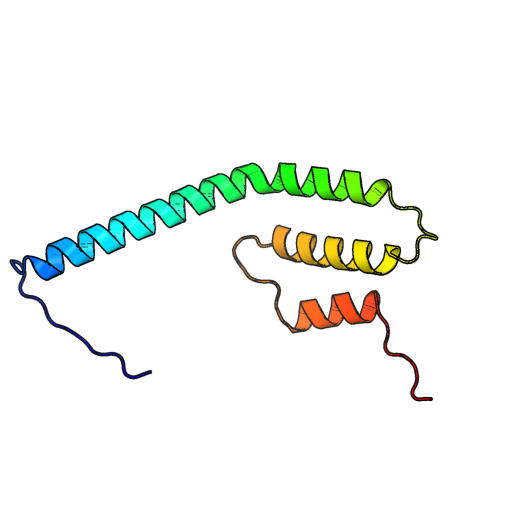. PRO A 1 97 ? -21.387 -5.291 11.066 1.00 86.38 97 PRO A O 1
ATOM 748 N N . GLN A 1 98 ? -22.134 -3.677 9.693 1.00 84.50 98 GLN A N 1
ATOM 749 C CA . GLN A 1 98 ? -23.239 -3.306 10.563 1.00 84.50 98 GLN A CA 1
ATOM 750 C C . GLN A 1 98 ? -24.295 -4.404 10.459 1.00 84.50 98 GLN A C 1
ATOM 752 O O . GLN A 1 98 ? -24.596 -4.856 9.349 1.00 84.50 98 GLN A O 1
ATOM 757 N N . ASP A 1 99 ? -24.851 -4.827 11.594 1.00 77.00 99 ASP A N 1
ATOM 758 C CA . ASP A 1 99 ? -25.997 -5.729 11.569 1.00 77.00 99 ASP A CA 1
ATOM 759 C C . ASP A 1 99 ? -27.111 -5.102 10.712 1.00 77.00 99 ASP A C 1
ATOM 761 O O . ASP A 1 99 ? -27.336 -3.885 10.783 1.00 77.00 99 ASP A O 1
ATOM 765 N N . PRO A 1 100 ? -27.793 -5.898 9.868 1.00 72.62 100 PRO A N 1
ATOM 766 C CA . PRO A 1 100 ? -28.902 -5.390 9.081 1.00 72.62 100 PRO A CA 1
ATOM 767 C C . PRO A 1 100 ? -29.959 -4.816 10.028 1.00 72.62 100 PRO A C 1
ATOM 769 O O . PRO A 1 100 ? -30.402 -5.484 10.963 1.00 72.62 100 PRO A O 1
ATOM 772 N N . THR A 1 101 ? -30.300 -3.551 9.787 1.00 54.72 101 THR A N 1
ATOM 773 C CA . THR A 1 101 ? -31.321 -2.796 10.527 1.00 54.72 101 THR A CA 1
ATOM 774 C C . THR A 1 101 ? -32.723 -3.219 10.120 1.00 54.72 101 THR A C 1
ATOM 776 O O . THR A 1 101 ? -32.916 -3.561 8.929 1.00 54.72 101 THR A O 1
#

Mean predicted aligned error: 7.54 Å

Organism: NCBI:txid565073

Solvent-accessible surface area (backbone atoms only — not comparable to full-atom values): 6158 Å² total; per-residue (Å²): 135,86,85,82,88,81,90,74,61,98,81,36,65,66,55,55,51,51,50,52,53,49,52,54,50,51,54,50,52,50,54,51,49,51,54,46,63,71,48,42,64,64,52,52,50,54,50,52,58,57,56,71,71,57,55,86,86,40,90,59,38,45,58,54,50,37,51,50,55,53,52,47,56,30,63,79,37,78,88,50,79,78,47,70,70,59,52,51,54,47,43,42,75,50,56,58,83,76,76,88,127

Sequence (101 aa):
MTVTEIWHTDTCPTYTIERILLEAGAAKVEEQGGRAKDAFPAAHQRLHEAAATIPADNAAAPFVTALLELIQAQADDTGRFVTLPTWTEILDRNFPPQDPT

Radius of gyration: 22.13 Å; Cα contacts (8 Å, |Δi|>4): 27; chains: 1; bounding box: 51×22×61 Å

pLDDT: mean 89.57, std 9.12, range [43.72, 97.0]

Secondary structure (DSSP, 8-state):
---------TT-HHHHHHHHHHHHHHHHHHHHHHHHHHHHHHHHHHHHHHHTTS-TTSTTHHHHHHHHHHHHHHHHTTTSPPPHHHHHHHHHHHSPPPPP-

Foldseek 3Di:
DDDDDDDDDPPRPVVVVVVVVVVVVVVVVVVVLVVCLVCVVVVLVVLVVVLVPDDPPDPCNLVSQLVNQLSVCCVVPVPDHDDPVSNVVSCCVSPPDDDDD